Protein AF-A0A662VWM6-F1 (afdb_monomer)

Structure (mmCIF, N/CA/C/O backbone):
data_AF-A0A662VWM6-F1
#
_entry.id   AF-A0A662VWM6-F1
#
loop_
_atom_site.group_PDB
_atom_site.id
_atom_site.type_symbol
_atom_site.label_atom_id
_atom_site.label_alt_id
_atom_site.label_comp_id
_atom_site.label_asym_id
_atom_site.label_entity_id
_atom_site.label_seq_id
_atom_site.pdbx_PDB_ins_code
_atom_site.Cartn_x
_atom_site.Cartn_y
_atom_site.Cartn_z
_atom_site.occupancy
_atom_site.B_iso_or_equiv
_atom_site.auth_seq_id
_atom_site.auth_comp_id
_atom_site.auth_asym_id
_atom_site.auth_atom_id
_atom_site.pdbx_PDB_model_num
ATOM 1 N N . MET A 1 1 ? -13.377 6.635 2.053 1.00 41.06 1 MET A N 1
ATOM 2 C CA . MET A 1 1 ? -13.824 5.222 1.941 1.00 41.06 1 MET A CA 1
ATOM 3 C C . MET A 1 1 ? -13.173 4.440 3.081 1.00 41.06 1 MET A C 1
ATOM 5 O O . MET A 1 1 ? -12.005 4.694 3.325 1.00 41.06 1 MET A O 1
ATOM 9 N N . ARG A 1 2 ? -13.886 3.572 3.821 1.00 55.81 2 ARG A N 1
ATOM 10 C CA . ARG A 1 2 ? -13.286 2.752 4.902 1.00 55.81 2 ARG A CA 1
ATOM 11 C C . ARG A 1 2 ? -13.143 1.307 4.425 1.00 55.81 2 ARG A C 1
ATOM 13 O O . ARG A 1 2 ? -14.147 0.699 4.060 1.00 55.81 2 ARG A O 1
ATOM 20 N N . MET A 1 3 ? -11.919 0.784 4.402 1.00 62.44 3 MET A N 1
ATOM 21 C CA . MET A 1 3 ? -11.606 -0.576 3.951 1.00 62.44 3 MET A CA 1
ATOM 22 C C . MET A 1 3 ? -11.312 -1.478 5.156 1.00 62.44 3 MET A C 1
ATOM 24 O O . MET A 1 3 ? -10.686 -1.040 6.121 1.00 62.44 3 MET A O 1
ATOM 28 N N . LYS A 1 4 ? -11.776 -2.733 5.106 1.00 70.12 4 LYS A N 1
ATOM 29 C CA . LYS A 1 4 ? -11.497 -3.748 6.129 1.00 70.12 4 LYS A CA 1
ATOM 30 C C . LYS A 1 4 ? -10.805 -4.947 5.507 1.00 70.12 4 LYS A C 1
ATOM 32 O O . LYS A 1 4 ? -11.277 -5.458 4.494 1.00 70.12 4 LYS A O 1
ATOM 37 N N . VAL A 1 5 ? -9.748 -5.437 6.144 1.00 70.81 5 VAL A N 1
ATOM 38 C CA . VAL A 1 5 ? -9.079 -6.692 5.774 1.00 70.81 5 VAL A CA 1
ATOM 39 C C . VAL A 1 5 ? -9.239 -7.657 6.935 1.00 70.81 5 VAL A C 1
ATOM 41 O O . VAL A 1 5 ? -8.949 -7.319 8.078 1.00 70.81 5 VAL A O 1
ATOM 44 N N . ARG A 1 6 ? -9.796 -8.843 6.655 1.00 77.56 6 ARG A N 1
ATOM 45 C CA . ARG A 1 6 ? -10.052 -9.895 7.661 1.00 77.56 6 ARG A CA 1
ATOM 46 C C . ARG A 1 6 ? -10.777 -9.384 8.920 1.00 77.56 6 ARG A C 1
ATOM 48 O O . ARG A 1 6 ? -10.526 -9.840 10.028 1.00 77.56 6 ARG A O 1
ATOM 55 N N . GLY A 1 7 ? -11.687 -8.425 8.740 1.00 79.56 7 GLY A N 1
ATOM 56 C CA . GLY A 1 7 ? -12.481 -7.833 9.821 1.00 79.56 7 GLY A CA 1
ATOM 57 C C . GLY A 1 7 ? -11.812 -6.683 10.585 1.00 79.56 7 GLY A C 1
ATOM 58 O O . GLY A 1 7 ? -12.500 -6.045 11.380 1.00 79.56 7 GLY A O 1
ATOM 59 N N . LYS A 1 8 ? -10.538 -6.365 10.321 1.00 79.44 8 LYS A N 1
ATOM 60 C CA . LYS A 1 8 ? -9.824 -5.228 10.922 1.00 79.44 8 LYS A CA 1
ATOM 61 C C . LYS A 1 8 ? -9.913 -3.982 10.047 1.00 79.44 8 LYS A C 1
ATOM 63 O O . LYS A 1 8 ? -9.860 -4.084 8.821 1.00 79.44 8 LYS A O 1
ATOM 68 N N . GLU A 1 9 ? -10.067 -2.816 10.673 1.00 86.00 9 GLU A N 1
ATOM 69 C CA . GLU A 1 9 ? -10.037 -1.521 9.983 1.00 86.00 9 GLU A CA 1
ATOM 70 C C . GLU A 1 9 ? -8.593 -1.077 9.760 1.00 86.00 9 GLU A C 1
ATOM 72 O O . GLU A 1 9 ? -7.789 -1.072 10.691 1.00 86.00 9 GLU A O 1
ATOM 77 N N . ILE A 1 10 ? -8.272 -0.737 8.510 1.00 82.56 10 ILE A N 1
ATOM 78 C CA . ILE A 1 10 ? -6.956 -0.217 8.140 1.00 82.56 10 ILE A CA 1
ATOM 79 C C . ILE A 1 10 ? -6.913 1.268 8.488 1.00 82.56 10 ILE A C 1
ATOM 81 O O . ILE A 1 10 ? -7.779 2.032 8.060 1.00 82.56 10 ILE A O 1
ATOM 85 N N . GLU A 1 11 ? -5.891 1.657 9.237 1.00 85.75 11 GLU A N 1
ATOM 86 C CA . GLU A 1 11 ? -5.565 3.043 9.560 1.00 85.75 11 GLU A CA 1
ATOM 87 C C . GLU A 1 11 ? -4.616 3.639 8.516 1.00 85.75 11 GLU A C 1
ATOM 89 O O . GLU A 1 11 ? -4.875 4.718 7.986 1.00 85.75 11 GLU A O 1
ATOM 94 N N . LYS A 1 12 ? -3.545 2.913 8.172 1.00 84.88 12 LYS A N 1
ATOM 95 C CA . LYS A 1 12 ? -2.513 3.360 7.227 1.00 84.88 12 LYS A CA 1
ATOM 96 C C . LYS A 1 12 ? -1.994 2.182 6.403 1.00 84.88 12 LYS A C 1
ATOM 98 O O . LYS A 1 12 ? -1.940 1.056 6.886 1.00 84.88 12 LYS A O 1
ATOM 103 N N . ILE A 1 13 ? -1.609 2.448 5.157 1.00 84.44 13 ILE A N 1
ATOM 104 C CA . ILE A 1 13 ? -0.862 1.503 4.320 1.00 84.44 13 ILE A CA 1
ATOM 105 C C . ILE A 1 13 ? 0.488 2.136 4.008 1.00 84.44 13 ILE A C 1
ATOM 107 O O . ILE A 1 13 ? 0.535 3.251 3.486 1.00 84.44 13 ILE A O 1
ATOM 111 N N . VAL A 1 14 ? 1.567 1.439 4.340 1.00 85.25 14 VAL A N 1
ATOM 112 C CA . VAL A 1 14 ? 2.939 1.840 4.022 1.00 85.25 14 VAL A CA 1
ATOM 113 C C . VAL A 1 14 ? 3.421 0.949 2.889 1.00 85.25 14 VAL A C 1
ATOM 115 O O . VAL A 1 14 ? 3.478 -0.265 3.042 1.00 85.25 14 VAL A O 1
ATOM 118 N N . TRP A 1 15 ? 3.726 1.533 1.734 1.00 83.94 15 TRP A N 1
ATOM 119 C CA . TRP A 1 15 ? 4.201 0.779 0.576 1.00 83.94 15 TRP A CA 1
ATOM 120 C C . TRP A 1 15 ? 5.712 0.606 0.650 1.00 83.94 15 TRP A C 1
ATOM 122 O O . TRP A 1 15 ? 6.440 1.585 0.811 1.00 83.94 15 TRP A O 1
ATOM 132 N N . GLU A 1 16 ? 6.181 -0.627 0.499 1.00 83.06 16 GLU A N 1
ATOM 13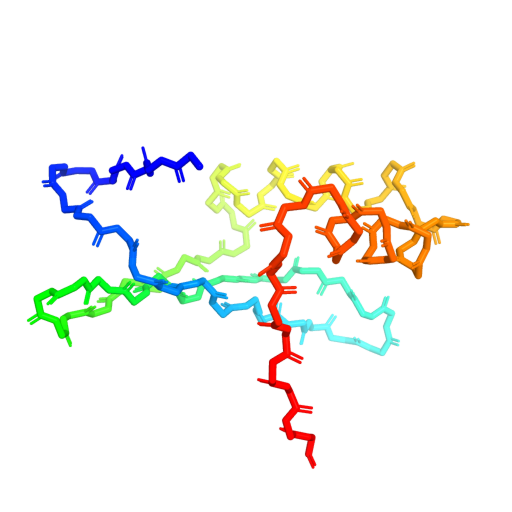3 C CA . GLU A 1 16 ? 7.604 -0.903 0.359 1.00 83.06 16 GLU A CA 1
ATOM 134 C C . GLU A 1 16 ? 7.982 -0.737 -1.114 1.00 83.06 16 GLU A C 1
ATOM 136 O O . GLU A 1 16 ? 7.555 -1.511 -1.979 1.00 83.06 16 GLU A O 1
ATOM 141 N N . LEU A 1 17 ? 8.741 0.320 -1.402 1.00 75.00 17 LEU A N 1
ATOM 142 C CA . LEU A 1 17 ? 9.318 0.560 -2.718 1.00 75.00 17 LEU A CA 1
ATOM 143 C C . LEU A 1 17 ? 10.666 -0.153 -2.786 1.00 75.00 17 LEU A C 1
ATOM 145 O O . LEU A 1 17 ? 11.541 0.088 -1.957 1.00 75.00 17 LEU A O 1
ATOM 149 N N . GLY A 1 18 ? 10.832 -1.029 -3.769 1.00 65.19 18 GLY A N 1
ATOM 150 C CA . GLY A 1 18 ? 12.073 -1.768 -3.977 1.00 65.19 18 GLY A CA 1
ATOM 151 C C . GLY A 1 18 ? 12.706 -1.444 -5.327 1.00 65.19 18 GLY A C 1
ATOM 152 O O . GLY A 1 18 ? 12.015 -1.302 -6.341 1.00 65.19 18 GLY A O 1
ATOM 153 N N . ASP A 1 19 ? 14.039 -1.388 -5.305 1.00 63.47 19 ASP A N 1
ATOM 154 C CA . ASP A 1 19 ? 14.943 -1.055 -6.413 1.00 63.47 19 ASP A CA 1
ATOM 155 C C . ASP A 1 19 ? 14.800 0.384 -6.976 1.00 63.47 19 ASP A C 1
ATOM 157 O O . ASP A 1 19 ? 13.803 1.068 -6.727 1.00 63.47 19 ASP A O 1
ATOM 161 N N . PRO A 1 20 ? 15.804 0.902 -7.720 1.00 57.22 20 PRO A N 1
ATOM 162 C CA . PRO A 1 20 ? 15.870 2.315 -8.117 1.00 57.22 20 PRO A CA 1
ATOM 163 C C . PRO A 1 20 ? 14.749 2.766 -9.070 1.00 57.22 20 PRO A C 1
ATOM 165 O O . PRO A 1 20 ? 14.595 3.963 -9.296 1.00 57.22 20 PRO A O 1
ATOM 168 N N . ASP A 1 21 ? 13.949 1.830 -9.587 1.00 59.66 21 ASP A N 1
ATOM 169 C CA . ASP A 1 21 ? 12.799 2.093 -10.458 1.00 59.66 21 ASP A CA 1
ATOM 170 C C . ASP A 1 21 ? 11.511 2.448 -9.684 1.00 59.66 21 ASP A C 1
ATOM 172 O O . ASP A 1 21 ? 10.472 2.683 -10.303 1.00 59.66 21 ASP A O 1
ATOM 176 N N . GLY A 1 22 ? 11.538 2.455 -8.342 1.00 66.25 22 GLY A N 1
ATOM 177 C CA . GLY A 1 22 ? 10.403 2.882 -7.513 1.00 66.25 22 GLY A CA 1
ATOM 178 C C . GLY A 1 22 ? 9.178 1.968 -7.615 1.00 66.25 22 GLY A C 1
ATOM 179 O O . GLY A 1 22 ? 8.043 2.431 -7.497 1.00 66.25 22 GLY A O 1
ATOM 180 N N . ARG A 1 23 ? 9.385 0.672 -7.876 1.00 69.25 23 ARG A N 1
ATOM 181 C CA . ARG A 1 23 ? 8.292 -0.304 -7.984 1.00 69.25 23 ARG A CA 1
ATOM 182 C C . ARG A 1 23 ? 7.843 -0.758 -6.602 1.00 69.25 23 ARG A C 1
ATOM 184 O O . ARG A 1 23 ? 8.651 -0.865 -5.687 1.00 69.25 23 ARG A O 1
ATOM 191 N N . ILE A 1 24 ? 6.558 -1.079 -6.463 1.00 78.88 24 ILE A N 1
ATOM 192 C CA . ILE A 1 24 ? 6.008 -1.638 -5.223 1.00 78.88 24 ILE A CA 1
ATOM 193 C C . ILE A 1 24 ? 6.431 -3.111 -5.106 1.00 78.88 24 ILE A C 1
ATOM 195 O O . ILE A 1 24 ? 6.114 -3.918 -5.986 1.00 78.88 24 ILE A O 1
ATOM 199 N N . TRP A 1 25 ? 7.122 -3.449 -4.017 1.00 83.12 25 TRP A N 1
ATOM 200 C CA . TRP A 1 25 ? 7.569 -4.805 -3.667 1.00 83.12 25 TRP A CA 1
ATOM 201 C C . TRP A 1 25 ? 6.823 -5.40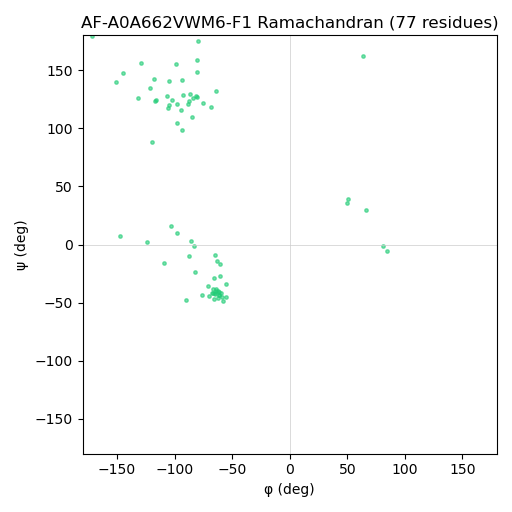2 -2.478 1.00 83.12 25 TRP A C 1
ATOM 203 O O . TRP A 1 25 ? 6.848 -6.612 -2.288 1.00 83.12 25 TRP A O 1
ATOM 213 N N . GLY A 1 26 ? 6.132 -4.583 -1.699 1.00 88.00 26 GLY A N 1
ATOM 214 C CA . GLY A 1 26 ? 5.406 -5.043 -0.528 1.00 88.00 26 GLY A CA 1
ATOM 215 C C . GLY A 1 26 ? 4.548 -3.940 0.060 1.00 88.00 26 GLY A C 1
ATOM 216 O O . GLY A 1 26 ? 4.503 -2.814 -0.449 1.00 88.00 26 GLY A O 1
ATOM 217 N N . ALA A 1 27 ? 3.843 -4.268 1.133 1.00 87.00 27 ALA A N 1
ATOM 218 C CA . ALA A 1 27 ? 3.102 -3.284 1.903 1.00 87.00 27 ALA A CA 1
ATOM 219 C C . ALA A 1 27 ? 2.986 -3.698 3.365 1.00 87.00 27 ALA A C 1
ATOM 221 O O . ALA A 1 27 ? 2.686 -4.851 3.656 1.00 87.00 27 ALA A O 1
ATOM 222 N N . GLU A 1 28 ? 3.121 -2.749 4.281 1.00 90.25 28 GLU A N 1
ATOM 223 C CA . GLU A 1 28 ? 2.696 -2.916 5.665 1.00 90.25 28 GLU A CA 1
ATOM 224 C C . GLU A 1 28 ? 1.316 -2.274 5.855 1.00 90.25 28 GLU A C 1
ATOM 226 O O . GLU A 1 28 ? 1.114 -1.078 5.621 1.00 90.25 28 GLU A O 1
ATOM 231 N N . LEU A 1 29 ? 0.344 -3.082 6.273 1.00 86.94 29 LEU A N 1
ATOM 232 C CA . LEU A 1 29 ? -0.970 -2.622 6.707 1.00 86.9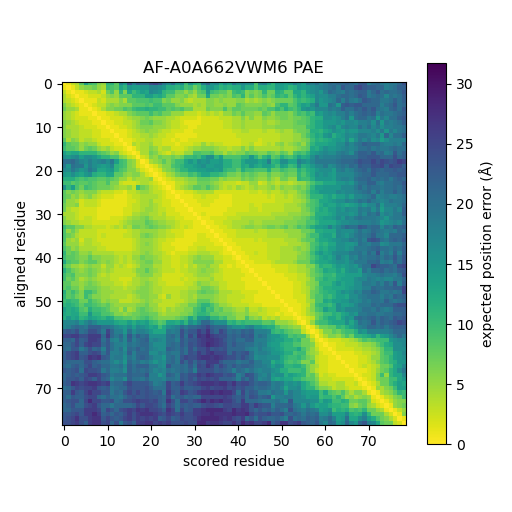4 29 LEU A CA 1
ATOM 233 C C . LEU A 1 29 ? -0.908 -2.314 8.201 1.00 86.94 29 LEU A C 1
ATOM 235 O O . LEU A 1 29 ? -0.651 -3.219 8.987 1.00 86.94 29 LEU A O 1
ATOM 239 N N . ILE A 1 30 ? -1.196 -1.078 8.597 1.00 89.31 30 ILE A N 1
ATOM 240 C CA . ILE A 1 30 ? -1.330 -0.669 10.000 1.00 89.31 30 ILE A CA 1
ATOM 241 C C . ILE A 1 30 ? -2.820 -0.553 10.307 1.00 89.31 30 ILE A C 1
ATOM 243 O O . ILE A 1 30 ? -3.558 0.152 9.611 1.00 89.31 30 ILE A O 1
ATOM 247 N N . PHE A 1 31 ? -3.275 -1.266 11.329 1.00 90.00 31 PHE A N 1
ATOM 248 C CA . PHE A 1 31 ? -4.673 -1.304 11.739 1.00 90.00 31 PHE A CA 1
ATOM 249 C C . PHE A 1 31 ? -4.936 -0.365 12.915 1.00 90.00 31 PHE A C 1
ATOM 251 O O . PHE A 1 31 ? -4.063 -0.126 13.743 1.00 90.00 31 PHE A O 1
ATOM 258 N N . THR A 1 32 ? -6.188 0.072 13.060 1.00 89.38 32 THR A N 1
ATOM 259 C CA . THR A 1 32 ? -6.616 0.978 14.146 1.00 89.38 32 THR A CA 1
ATOM 260 C C . THR A 1 32 ? -6.469 0.382 15.552 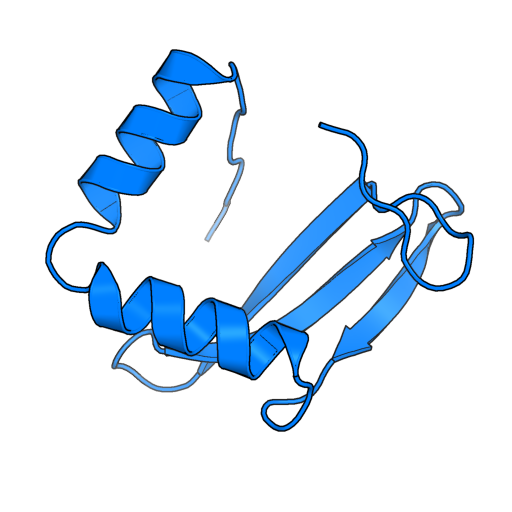1.00 89.38 32 THR A C 1
ATOM 262 O O . THR A 1 32 ? -6.617 1.086 16.546 1.00 89.38 32 THR A O 1
ATOM 265 N N . ASP A 1 33 ? -6.265 -0.935 15.658 1.00 91.38 33 ASP A N 1
ATOM 266 C CA . ASP A 1 33 ? -5.989 -1.630 16.922 1.00 91.38 33 ASP A CA 1
ATOM 267 C C . ASP A 1 33 ? -4.492 -1.623 17.292 1.00 91.38 33 ASP A C 1
ATOM 269 O O . ASP A 1 33 ? -4.106 -2.219 18.299 1.00 91.38 33 ASP A O 1
ATOM 273 N N . GLY A 1 34 ? -3.657 -0.959 16.486 1.00 90.69 34 GLY A N 1
ATOM 274 C CA . GLY A 1 34 ? -2.209 -0.859 16.652 1.00 90.69 34 GLY A CA 1
ATOM 275 C C . GLY A 1 34 ? -1.427 -2.071 16.143 1.00 90.69 34 GLY A C 1
ATOM 276 O O . GLY A 1 34 ? -0.202 -2.074 16.233 1.00 90.69 34 GLY A O 1
ATOM 277 N N . SER A 1 35 ? -2.092 -3.108 15.624 1.00 93.88 35 SER A N 1
ATOM 278 C CA . SER A 1 35 ? -1.398 -4.227 14.979 1.00 93.88 35 SER A CA 1
ATOM 279 C C . SER A 1 35 ? -0.996 -3.888 13.543 1.00 93.88 35 SER A C 1
ATOM 281 O O . SER A 1 35 ? -1.597 -3.012 12.918 1.00 93.88 35 SER A O 1
ATOM 283 N N . SER A 1 36 ? -0.010 -4.610 13.004 1.00 92.62 36 SER A N 1
ATOM 284 C CA . SER A 1 36 ? 0.347 -4.529 11.589 1.00 92.62 36 SER A CA 1
ATOM 285 C C . SER A 1 36 ? 0.430 -5.897 10.907 1.00 92.62 36 SER A C 1
ATOM 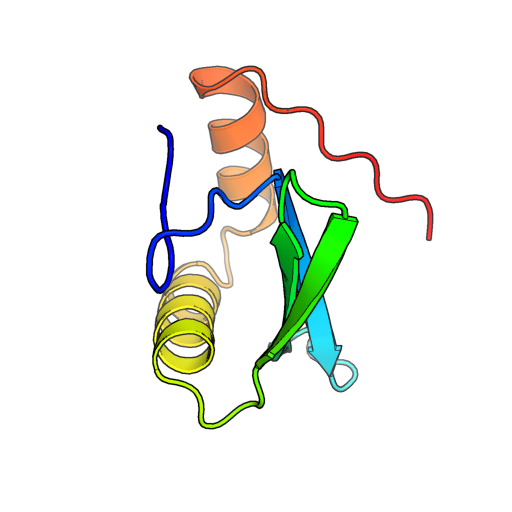287 O O . SER A 1 36 ? 0.576 -6.935 11.560 1.00 92.62 36 SER A O 1
ATOM 289 N N . GLU A 1 37 ? 0.265 -5.906 9.584 1.00 90.94 37 GLU A N 1
ATOM 290 C CA . GLU A 1 37 ? 0.420 -7.081 8.721 1.00 90.94 37 GLU A CA 1
ATOM 291 C C . GLU A 1 37 ? 1.290 -6.721 7.514 1.00 90.94 37 GLU A C 1
ATOM 293 O O . GLU A 1 37 ? 0.991 -5.772 6.792 1.00 90.94 37 GLU A O 1
ATOM 298 N N . ILE A 1 38 ? 2.352 -7.498 7.291 1.00 91.00 38 ILE A N 1
ATOM 299 C CA . ILE A 1 38 ? 3.258 -7.325 6.153 1.00 91.00 38 ILE A CA 1
ATOM 300 C C . ILE A 1 38 ? 2.784 -8.211 5.004 1.00 91.00 38 ILE A C 1
ATOM 302 O O . ILE A 1 38 ? 2.565 -9.412 5.170 1.00 91.00 38 ILE A O 1
ATOM 306 N N . LEU A 1 39 ? 2.639 -7.596 3.840 1.00 89.50 39 LEU A N 1
ATOM 307 C CA . LEU A 1 39 ? 2.300 -8.224 2.577 1.00 89.50 39 LEU A CA 1
ATOM 308 C C . LEU A 1 39 ? 3.545 -8.250 1.694 1.00 89.50 39 LEU A C 1
ATOM 310 O O . LEU A 1 39 ? 4.167 -7.214 1.463 1.00 89.50 39 LEU A O 1
ATOM 314 N N . ASP A 1 40 ? 3.874 -9.431 1.187 1.00 89.25 40 ASP A N 1
ATOM 315 C CA . ASP A 1 40 ? 4.961 -9.626 0.232 1.00 89.25 40 ASP A CA 1
ATOM 316 C C . ASP A 1 40 ? 4.559 -9.239 -1.206 1.00 89.25 40 ASP A C 1
ATOM 318 O O . ASP A 1 40 ? 3.403 -8.916 -1.502 1.00 89.25 40 ASP A O 1
ATOM 322 N N . ALA A 1 41 ? 5.534 -9.297 -2.116 1.00 82.81 41 ALA A N 1
ATOM 323 C CA . ALA A 1 41 ? 5.371 -8.971 -3.533 1.00 82.81 41 ALA A CA 1
ATOM 324 C C . ALA A 1 41 ? 4.340 -9.849 -4.257 1.00 82.81 41 ALA A C 1
ATOM 326 O O . ALA A 1 41 ? 3.757 -9.424 -5.261 1.00 82.81 41 ALA A O 1
ATOM 327 N N . ASP A 1 42 ? 4.133 -11.070 -3.763 1.00 84.81 42 ASP A N 1
ATOM 328 C CA . ASP A 1 42 ? 3.247 -12.065 -4.361 1.00 84.81 42 ASP A CA 1
ATOM 329 C C . ASP A 1 42 ? 1.805 -11.921 -3.858 1.00 84.81 42 ASP A C 1
ATOM 331 O O . ASP A 1 42 ? 0.873 -12.514 -4.418 1.00 84.81 42 ASP A O 1
ATOM 335 N N . HIS A 1 43 ? 1.581 -11.095 -2.834 1.00 84.50 43 HIS A N 1
ATOM 336 C CA . HIS A 1 43 ? 0.254 -10.855 -2.308 1.00 84.50 43 HIS A CA 1
ATOM 337 C C . HIS A 1 43 ? -0.641 -10.183 -3.370 1.00 84.50 43 HIS A C 1
ATOM 339 O O . HIS A 1 43 ? -0.268 -9.156 -3.948 1.00 84.50 43 HIS A O 1
ATOM 345 N N . PRO A 1 44 ? -1.880 -10.669 -3.599 1.00 78.00 44 PRO A N 1
ATOM 346 C CA . PRO A 1 44 ? -2.753 -10.147 -4.654 1.00 78.00 44 PRO A CA 1
ATOM 347 C C . PRO A 1 44 ? -2.999 -8.637 -4.580 1.00 78.00 44 PRO A C 1
ATOM 349 O O . PRO A 1 44 ? -3.114 -7.979 -5.608 1.00 78.00 44 PRO A O 1
ATOM 352 N N . LEU A 1 45 ? -3.056 -8.074 -3.368 1.00 77.25 45 LEU A N 1
ATOM 353 C CA . LEU A 1 45 ? -3.199 -6.628 -3.178 1.00 77.25 45 LEU A CA 1
ATOM 354 C C . LEU A 1 45 ? -1.981 -5.856 -3.707 1.00 77.25 45 LEU A C 1
ATOM 356 O O . LEU A 1 45 ? -2.155 -4.837 -4.370 1.00 77.25 45 LEU A O 1
ATOM 360 N N . VAL A 1 46 ? -0.770 -6.358 -3.452 1.00 81.81 46 VAL A N 1
ATOM 361 C CA . VAL A 1 46 ? 0.479 -5.759 -3.937 1.00 81.81 46 VAL A CA 1
ATOM 362 C C . VAL A 1 46 ? 0.551 -5.876 -5.458 1.00 81.81 46 VAL A C 1
ATOM 364 O O . VAL A 1 46 ? 0.835 -4.891 -6.135 1.00 81.81 46 VAL A O 1
ATOM 367 N N . ALA A 1 47 ? 0.158 -7.022 -6.021 1.00 79.06 47 ALA A N 1
ATOM 368 C CA . ALA A 1 47 ? 0.067 -7.210 -7.468 1.00 79.06 47 ALA A CA 1
ATOM 369 C C . ALA A 1 47 ? -0.948 -6.262 -8.143 1.00 79.06 47 ALA A C 1
ATOM 371 O O . ALA A 1 47 ? -0.643 -5.683 -9.188 1.00 79.06 47 ALA A O 1
ATOM 372 N N . ILE A 1 48 ? -2.136 -6.068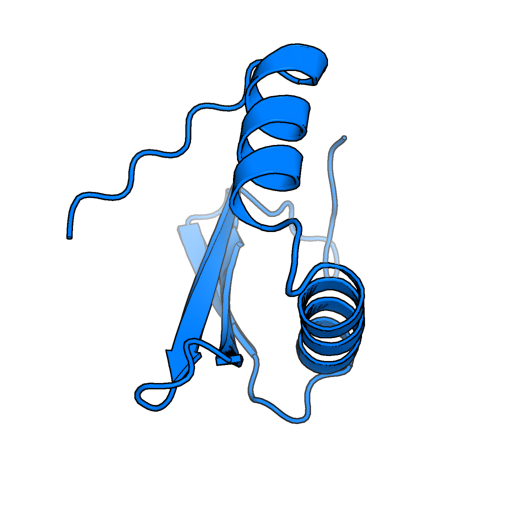 -7.552 1.00 75.69 48 ILE A N 1
ATOM 373 C CA . ILE A 1 48 ? -3.150 -5.118 -8.048 1.00 75.69 48 ILE A CA 1
ATOM 374 C C . ILE A 1 48 ? -2.605 -3.691 -8.004 1.00 75.69 48 ILE A C 1
ATOM 376 O O . ILE A 1 48 ? -2.728 -2.955 -8.982 1.00 75.69 48 ILE A O 1
ATOM 380 N N . MET A 1 49 ? -1.978 -3.302 -6.896 1.00 76.75 49 MET A N 1
ATOM 381 C CA . MET A 1 49 ? -1.420 -1.962 -6.735 1.00 76.75 49 MET A CA 1
ATOM 382 C C . MET A 1 49 ? -0.252 -1.704 -7.674 1.00 76.75 49 MET A C 1
ATOM 384 O O . MET A 1 49 ? -0.197 -0.630 -8.261 1.00 76.75 49 MET A O 1
ATOM 388 N N . ARG A 1 50 ? 0.615 -2.692 -7.907 1.00 76.94 50 ARG A N 1
ATOM 389 C CA . ARG A 1 50 ? 1.660 -2.615 -8.932 1.00 76.94 50 ARG A CA 1
ATOM 390 C C . ARG A 1 50 ? 1.063 -2.454 -10.327 1.00 76.94 50 ARG A C 1
ATOM 392 O O . ARG A 1 50 ? 1.514 -1.605 -11.076 1.00 76.94 50 ARG A O 1
ATOM 399 N N . CYS A 1 51 ? 0.005 -3.197 -10.656 1.00 73.12 51 CYS A N 1
ATOM 400 C CA . CYS A 1 51 ? -0.681 -3.050 -11.941 1.00 73.12 51 CYS A CA 1
ATOM 401 C C . CYS A 1 51 ? -1.290 -1.652 -12.119 1.00 73.12 51 CYS A C 1
ATOM 403 O O . CYS A 1 51 ? -1.232 -1.100 -13.215 1.00 73.12 51 CYS A O 1
ATOM 405 N N . LEU A 1 52 ? -1.877 -1.078 -11.064 1.00 69.56 52 LEU A N 1
ATOM 406 C CA . LEU A 1 52 ? -2.374 0.297 -11.092 1.00 69.56 52 LEU A CA 1
ATOM 407 C C . LEU A 1 52 ? -1.207 1.280 -11.235 1.00 69.56 52 LEU A C 1
ATOM 409 O O . LEU A 1 52 ? -1.255 2.148 -12.095 1.00 69.56 52 LEU A O 1
ATOM 413 N N . TRP A 1 53 ? -0.142 1.112 -10.455 1.00 71.75 53 TRP A N 1
ATOM 414 C CA . TRP A 1 53 ? 1.059 1.944 -10.507 1.00 71.75 53 TRP A CA 1
ATOM 415 C C . TRP A 1 53 ? 1.705 1.947 -11.895 1.00 71.75 53 TRP A C 1
ATOM 417 O O . TRP A 1 53 ? 1.940 3.014 -12.449 1.00 71.75 53 TRP A O 1
ATOM 427 N N . ASP A 1 54 ? 1.901 0.773 -12.496 1.00 69.00 54 ASP A N 1
ATOM 428 C CA . ASP A 1 54 ? 2.444 0.607 -13.848 1.00 69.00 54 ASP A CA 1
ATOM 429 C C . ASP A 1 54 ? 1.512 1.219 -14.907 1.00 69.00 54 ASP A C 1
ATOM 431 O O . ASP A 1 54 ? 1.972 1.856 -15.855 1.00 69.00 54 ASP A O 1
ATOM 435 N N . TYR A 1 55 ? 0.191 1.089 -14.732 1.00 61.09 55 TYR A N 1
ATOM 436 C CA . TYR A 1 55 ? -0.802 1.738 -15.596 1.00 61.09 55 TYR A CA 1
ATOM 437 C C . TYR A 1 55 ? -0.767 3.272 -15.481 1.00 61.09 55 TYR A C 1
ATOM 439 O O . TYR A 1 55 ? -1.063 3.978 -16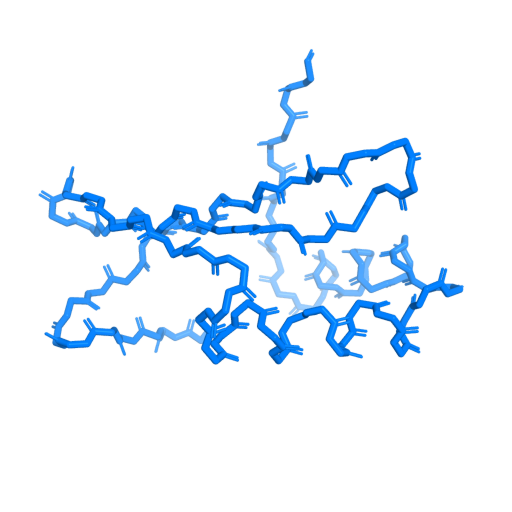.444 1.00 61.09 55 TYR A O 1
ATOM 447 N N . PHE A 1 56 ? -0.373 3.789 -14.317 1.00 60.91 56 PHE A N 1
ATOM 448 C CA . PHE A 1 56 ? -0.233 5.213 -14.025 1.00 60.91 56 PHE A CA 1
ATOM 449 C C . PHE A 1 56 ? 1.226 5.693 -14.024 1.00 60.91 56 PHE A C 1
ATOM 451 O O . PHE A 1 56 ? 1.468 6.803 -13.556 1.00 60.91 56 PHE A O 1
ATOM 458 N N . ALA A 1 57 ? 2.190 4.940 -14.568 1.00 52.00 57 ALA A N 1
ATOM 459 C CA . ALA A 1 57 ? 3.623 5.253 -14.464 1.00 52.00 57 ALA A CA 1
ATOM 460 C C . ALA A 1 57 ? 4.031 6.609 -15.088 1.00 52.00 57 ALA A C 1
ATOM 462 O O . ALA A 1 57 ? 5.066 7.155 -14.727 1.00 52.00 57 ALA A O 1
ATOM 463 N N . ASP A 1 58 ? 3.186 7.211 -15.934 1.00 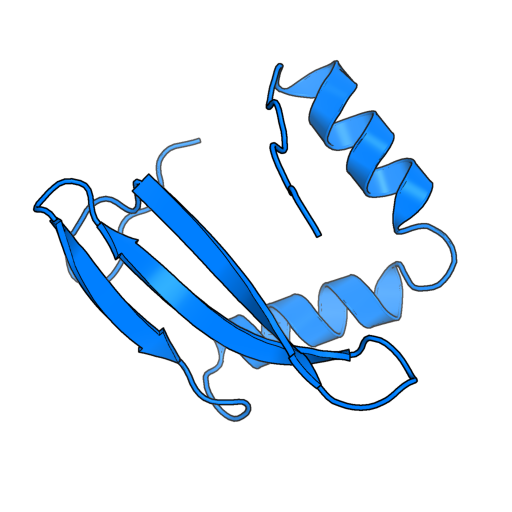50.59 58 ASP A N 1
ATOM 464 C CA . ASP A 1 58 ? 3.354 8.580 -16.469 1.00 50.59 58 ASP A CA 1
ATOM 465 C C . ASP A 1 58 ? 2.534 9.650 -15.692 1.00 50.59 58 ASP A C 1
ATOM 467 O O . ASP A 1 58 ? 2.347 10.788 -16.120 1.00 50.59 58 ASP A O 1
ATOM 471 N N . THR A 1 59 ? 1.953 9.269 -14.550 1.00 50.75 59 THR A N 1
ATOM 472 C CA . THR A 1 59 ? 0.849 9.974 -13.865 1.00 50.75 59 THR A CA 1
ATOM 473 C C . THR A 1 59 ? 0.884 9.868 -12.336 1.00 50.75 59 THR A C 1
ATOM 475 O O . THR A 1 59 ? -0.059 10.343 -11.708 1.00 50.75 59 THR A O 1
ATOM 478 N N . ALA A 1 60 ? 1.925 9.305 -11.713 1.00 53.09 60 ALA A N 1
ATOM 479 C CA . ALA A 1 60 ? 2.002 9.172 -10.251 1.00 53.09 60 ALA A CA 1
ATOM 480 C C . ALA A 1 60 ? 1.843 10.529 -9.527 1.00 53.09 60 ALA A C 1
ATOM 482 O O . ALA A 1 60 ? 0.985 10.649 -8.655 1.00 53.09 60 ALA A O 1
ATOM 483 N N . GLU A 1 61 ? 2.524 11.590 -9.986 1.00 56.53 61 GLU A N 1
ATOM 484 C CA . GLU A 1 61 ? 2.338 12.963 -9.469 1.00 56.53 61 GLU A CA 1
ATOM 485 C C . GLU A 1 61 ? 0.908 13.490 -9.670 1.00 56.53 61 GLU A C 1
ATOM 487 O O . GLU A 1 61 ? 0.337 14.138 -8.796 1.00 56.53 61 GLU A O 1
ATOM 492 N N . ARG A 1 62 ? 0.290 13.215 -10.825 1.00 56.72 62 ARG A N 1
ATOM 493 C CA . ARG A 1 62 ? -1.084 13.655 -11.125 1.00 56.72 62 ARG A CA 1
ATOM 494 C C . ARG A 1 62 ? -2.124 12.897 -10.310 1.00 56.72 62 ARG A C 1
ATOM 496 O O . ARG A 1 62 ? -3.146 13.480 -9.957 1.00 56.72 62 ARG A O 1
ATOM 503 N N . LEU A 1 63 ? -1.894 11.615 -10.045 1.00 62.78 63 LEU A N 1
ATOM 504 C CA . LEU A 1 63 ? -2.756 10.785 -9.215 1.00 62.78 63 LEU A CA 1
ATOM 505 C C . LEU A 1 63 ? -2.649 11.221 -7.754 1.00 62.78 63 LEU A C 1
ATOM 507 O O . LEU A 1 63 ? -3.678 11.414 -7.115 1.00 62.78 63 LEU A O 1
ATOM 511 N N . GLU A 1 64 ? -1.436 11.469 -7.265 1.00 61.84 64 GLU A N 1
ATOM 512 C CA . GLU A 1 64 ? -1.200 12.037 -5.939 1.00 61.84 64 GLU A CA 1
ATOM 513 C C . GLU A 1 64 ? -1.882 13.407 -5.795 1.00 61.84 64 GLU A C 1
ATOM 515 O O . GLU A 1 64 ? -2.610 13.635 -4.830 1.00 61.84 64 GLU A O 1
ATOM 520 N N . GLN A 1 65 ? -1.755 14.292 -6.790 1.00 58.75 65 GLN A N 1
ATOM 521 C CA . GLN A 1 65 ? -2.454 15.582 -6.789 1.00 58.75 65 GLN A CA 1
ATOM 522 C C . GLN A 1 65 ? -3.983 15.446 -6.846 1.00 58.75 65 GLN A C 1
ATOM 524 O O . GLN A 1 65 ? -4.677 16.179 -6.140 1.00 58.75 65 GLN A O 1
ATOM 529 N N . ARG A 1 66 ? -4.531 14.510 -7.635 1.00 62.25 66 ARG A N 1
ATOM 530 C CA . ARG A 1 66 ? -5.988 14.275 -7.693 1.00 62.25 66 ARG A CA 1
ATOM 531 C C . ARG A 1 66 ? -6.530 13.696 -6.396 1.00 62.25 66 ARG A C 1
ATOM 533 O O . ARG A 1 66 ? -7.577 14.138 -5.941 1.00 62.25 66 ARG A O 1
ATOM 540 N N . ILE A 1 67 ? -5.821 12.749 -5.786 1.00 56.56 67 ILE A N 1
ATOM 541 C CA . ILE A 1 67 ? -6.214 12.163 -4.501 1.00 56.56 67 ILE A CA 1
ATOM 542 C C . ILE A 1 67 ? -6.158 13.227 -3.395 1.00 56.56 67 ILE A C 1
ATOM 544 O O . ILE A 1 67 ? -7.103 13.324 -2.613 1.00 56.56 67 ILE A O 1
ATOM 548 N N . LYS A 1 68 ? -5.125 14.084 -3.384 1.00 61.00 68 LYS A N 1
ATOM 549 C CA . LYS A 1 68 ? -5.034 15.241 -2.474 1.00 61.00 68 LYS A CA 1
ATOM 550 C C . LYS A 1 68 ? -6.203 16.220 -2.658 1.00 61.00 68 LYS A C 1
ATOM 552 O O . LYS A 1 68 ? -6.755 16.687 -1.667 1.00 61.00 68 LYS A O 1
ATOM 557 N N . GLN A 1 69 ? -6.608 16.510 -3.900 1.00 55.62 69 GLN A N 1
ATOM 558 C CA . GLN A 1 69 ? -7.698 17.454 -4.198 1.00 55.62 69 GLN A CA 1
ATOM 559 C C . GLN A 1 69 ? -9.109 16.904 -3.946 1.00 55.62 69 GLN A C 1
ATOM 561 O O . GLN A 1 69 ? -9.950 17.633 -3.430 1.00 55.62 69 GLN A O 1
ATOM 566 N N . GLU A 1 70 ? -9.404 15.663 -4.340 1.00 54.53 70 GLU A N 1
ATOM 567 C CA . GLU A 1 70 ? -10.770 15.114 -4.261 1.00 54.53 70 GLU A CA 1
ATOM 568 C C . GLU A 1 70 ? -11.130 14.570 -2.876 1.00 54.53 70 GLU A C 1
ATOM 570 O O . GLU A 1 70 ? -12.315 14.473 -2.556 1.00 54.53 70 GLU A O 1
ATOM 575 N N . TYR A 1 71 ? -10.139 14.187 -2.069 1.00 50.78 71 TYR A N 1
ATOM 576 C CA . TYR A 1 71 ? -10.386 13.423 -0.844 1.00 50.78 71 TYR A CA 1
ATOM 577 C C . TYR A 1 71 ? -9.826 14.064 0.430 1.00 50.78 71 TYR A C 1
ATOM 579 O O . TYR A 1 71 ? -9.977 13.460 1.489 1.00 50.78 71 TYR A O 1
ATOM 587 N N . GLU A 1 72 ? -9.207 15.250 0.343 1.00 51.41 72 GLU A N 1
ATOM 588 C CA . GLU A 1 72 ? -8.573 15.946 1.480 1.00 51.41 72 GLU A CA 1
ATOM 589 C C . GLU A 1 72 ? -7.613 15.030 2.273 1.00 51.41 72 GLU A C 1
ATOM 591 O O . GLU A 1 72 ? -7.568 15.048 3.500 1.00 51.41 72 GLU A O 1
ATOM 596 N N . ILE A 1 73 ? -6.862 14.176 1.566 1.00 47.78 73 ILE A N 1
ATOM 597 C CA . ILE A 1 73 ? -5.901 13.242 2.170 1.00 47.78 73 ILE A CA 1
ATOM 598 C C . ILE A 1 73 ? -4.512 13.888 2.156 1.00 47.78 73 ILE A C 1
ATOM 600 O O . ILE A 1 73 ? -3.944 14.109 1.085 1.00 47.78 73 ILE A O 1
ATOM 604 N N . GLU A 1 74 ? -3.950 14.162 3.334 1.00 45.41 74 GLU A N 1
ATOM 605 C CA . GLU A 1 74 ? -2.550 14.572 3.491 1.00 45.41 74 GLU A CA 1
ATOM 606 C C . GLU A 1 74 ? -1.632 13.341 3.530 1.00 45.41 74 GLU A C 1
ATOM 608 O O . GLU A 1 74 ? -1.826 12.419 4.323 1.00 45.41 74 GLU A O 1
ATOM 613 N N . PHE A 1 75 ? -0.625 13.323 2.653 1.00 44.88 75 PHE A N 1
ATOM 614 C CA . PHE A 1 75 ? 0.465 12.350 2.689 1.00 44.88 75 PHE A CA 1
ATOM 615 C C . PHE A 1 75 ? 1.652 12.998 3.394 1.00 44.88 75 PHE A C 1
ATOM 617 O O . PHE A 1 75 ? 2.318 13.848 2.807 1.00 44.88 75 PHE A O 1
ATOM 624 N N . ASP A 1 76 ? 1.892 12.601 4.642 1.00 43.88 76 ASP A N 1
ATOM 625 C CA . ASP A 1 76 ? 3.086 12.993 5.386 1.00 43.88 76 ASP A CA 1
ATOM 626 C C . ASP A 1 76 ? 4.150 11.905 5.190 1.00 43.88 76 ASP A C 1
ATOM 628 O O . ASP A 1 76 ? 4.075 10.810 5.762 1.00 43.88 76 ASP A O 1
ATOM 632 N N . ALA A 1 77 ? 5.073 12.165 4.268 1.00 40.56 77 ALA A N 1
ATOM 633 C CA . ALA A 1 77 ? 6.232 11.328 4.003 1.00 40.56 77 ALA A CA 1
ATOM 634 C C . ALA A 1 77 ? 7.486 12.170 4.264 1.00 40.56 77 ALA A C 1
ATOM 636 O O . ALA A 1 77 ? 7.995 12.835 3.363 1.00 40.56 77 ALA A O 1
ATOM 637 N N . GLU A 1 78 ? 7.966 12.168 5.510 1.00 40.81 78 GLU A N 1
ATOM 638 C CA . GLU A 1 78 ? 9.360 12.520 5.791 1.00 40.81 78 GLU A CA 1
ATOM 639 C C . GLU A 1 78 ? 10.248 11.401 5.217 1.00 40.81 78 GLU A C 1
ATOM 641 O O . GLU A 1 78 ? 10.094 10.236 5.593 1.00 40.81 78 GLU A O 1
ATOM 646 N N . ILE A 1 79 ? 11.115 11.753 4.257 1.00 39.19 79 ILE A N 1
ATOM 647 C CA . ILE A 1 79 ? 12.165 10.883 3.692 1.00 39.19 79 ILE A CA 1
ATOM 648 C C . ILE A 1 79 ? 13.410 10.964 4.574 1.00 39.19 79 ILE A C 1
ATOM 650 O O . ILE A 1 79 ? 13.830 12.107 4.872 1.00 39.19 79 ILE A O 1
#

Mean predicted aligned error: 11.23 Å

Sequence (79 aa):
MRMKVRGKEIEKIVWELGDPDGRIWGAELIFTDGSSEILDADHPLVAIMRCLWDYFADTAERLEQRIKQEYEIEFDAEI

Foldseek 3Di:
DWDDDPNFTFPDKDFDQDDPLRATAWIWTQTPVRDIDIGGNPRVVSVVVRVVCVVCVVPPVVVVVVCCPPPVDDDDDDD

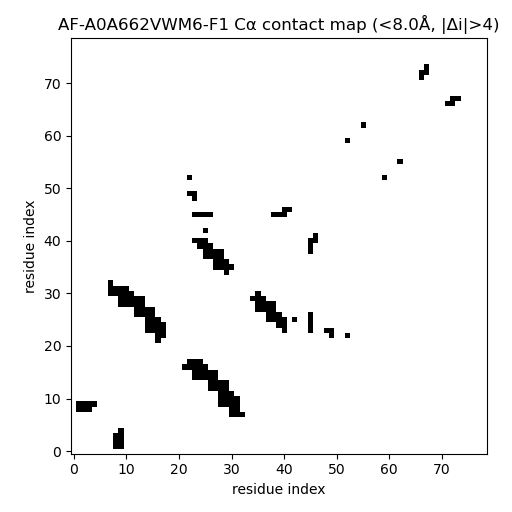pLDDT: mean 70.65, std 15.68, range [39.19, 93.88]

Solvent-accessible surface area (backbone atoms only — not comparable to full-atom values): 4859 Å² total; per-residue (Å²): 138,90,59,66,59,99,87,42,50,62,68,46,77,47,75,36,65,44,70,97,82,66,40,68,41,26,33,40,40,33,29,75,86,75,49,73,49,82,40,50,52,84,36,69,68,40,46,52,49,36,52,51,46,64,75,31,68,94,36,58,70,57,50,53,51,48,46,36,69,78,64,75,52,85,83,88,75,88,127

Nearest PDB structures (foldseek):
  6wzk-assembly1_F  TM=5.843E-01  e=4.009E-01  Macaca fascicularis
  5cba-assembly1_E  TM=6.133E-01  e=7.450E-01  Homo sapiens
  3n52-assembly1_B  TM=5.202E-01  e=4.009E-01  Mus musculus
  6wzl-assembly1_F  TM=5.487E-01  e=8.973E-01  Macaca fascicularis
  2mgs-assembly1_B  TM=4.823E-01  e=8.433E-01  Homo sapiens

Radius of gyration: 13.26 Å; Cα contacts (8 Å, |Δi|>4): 91; chains: 1; bounding box: 30×30×33 Å

Secondary structure (DSSP, 8-state):
---EETTEEEEEEEEEEETTTTEEEEEEEEETTS-EEEE-TTSHHHHHHHHHHHHTTTTHHHHHHHHHHHH--------